Protein AF-A0A3D5EGS4-F1 (afdb_monomer_lite)

Radius of gyration: 18.06 Å; chains: 1; bounding box: 36×27×49 Å

Secondary structure (DSSP, 8-state):
---HHHHHHHHHHHHHHHHHHHHHT-PPPTTSTT-SS-TTHHHHHHHHHHHHHHHHHHHHHHH-PPP--------HHHHHHHHHHHHHT-

Structure (mmCIF, N/CA/C/O backbone):
data_AF-A0A3D5EGS4-F1
#
_entry.id   AF-A0A3D5EGS4-F1
#
loop_
_atom_site.group_PDB
_atom_site.id
_atom_site.type_symbol
_atom_site.label_atom_id
_atom_site.label_alt_id
_atom_site.label_comp_id
_atom_site.label_asym_id
_atom_site.label_entity_id
_atom_site.label_seq_id
_atom_site.pdbx_PDB_ins_code
_atom_site.Cartn_x
_atom_site.Cartn_y
_atom_site.Cartn_z
_atom_site.occupancy
_atom_site.B_iso_or_equiv
_atom_site.auth_seq_id
_atom_site.auth_comp_id
_atom_site.auth_asym_id
_atom_site.auth_atom_id
_atom_site.pdbx_PDB_model_num
ATOM 1 N N . MET A 1 1 ? -21.366 7.590 17.907 1.00 44.94 1 MET A N 1
ATOM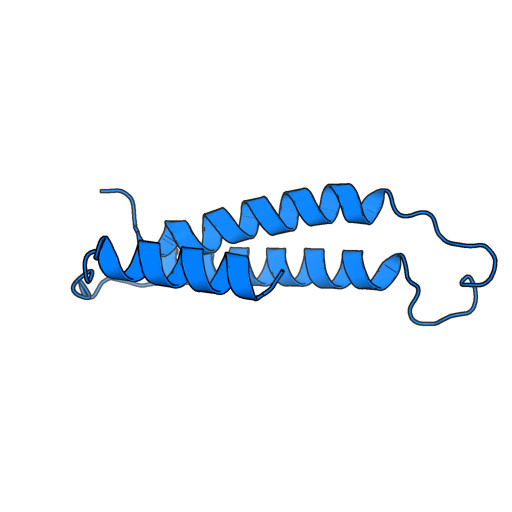 2 C CA . MET A 1 1 ? -20.008 7.395 18.458 1.00 44.94 1 MET A CA 1
ATOM 3 C C . MET A 1 1 ? -19.142 6.959 17.293 1.00 44.94 1 MET A C 1
ATOM 5 O O . MET A 1 1 ? -19.391 5.894 16.751 1.00 44.94 1 MET A O 1
ATOM 9 N N . LEU A 1 2 ? -18.252 7.821 16.796 1.00 53.03 2 LEU A N 1
ATOM 10 C CA . LEU A 1 2 ? -17.354 7.437 15.706 1.00 53.03 2 LEU A CA 1
ATOM 11 C C . LEU A 1 2 ? -16.371 6.410 16.279 1.00 53.03 2 LEU A C 1
ATOM 13 O O . LEU A 1 2 ? -15.686 6.729 17.252 1.00 53.03 2 LEU A O 1
ATOM 17 N N . ASN A 1 3 ? -16.351 5.189 15.737 1.00 67.94 3 ASN A N 1
ATOM 18 C CA . ASN A 1 3 ? -15.428 4.140 16.172 1.00 67.94 3 ASN A CA 1
ATOM 19 C C . ASN A 1 3 ? -14.003 4.626 15.926 1.00 67.94 3 ASN A C 1
ATOM 21 O O . ASN A 1 3 ? -13.481 4.556 14.817 1.00 67.94 3 ASN A O 1
ATOM 25 N N . ARG A 1 4 ? -13.390 5.165 16.976 1.00 70.50 4 ARG A N 1
ATOM 26 C CA . ARG A 1 4 ? -12.061 5.770 16.937 1.00 70.50 4 ARG A CA 1
ATOM 27 C C . ARG A 1 4 ? -11.000 4.786 16.442 1.00 70.50 4 ARG A C 1
ATOM 29 O O . ARG A 1 4 ? -10.056 5.203 15.785 1.00 70.50 4 ARG A O 1
ATOM 36 N N . GLU A 1 5 ? -11.218 3.494 16.677 1.00 77.44 5 GLU A N 1
ATOM 37 C CA . GLU A 1 5 ? -10.384 2.392 16.181 1.00 77.44 5 GLU A CA 1
ATOM 38 C C . GLU A 1 5 ? -10.431 2.234 14.653 1.00 77.44 5 GLU A C 1
ATOM 40 O O . GLU A 1 5 ? -9.455 1.796 14.056 1.00 77.44 5 GLU A O 1
ATOM 45 N N . LEU A 1 6 ? -11.513 2.668 13.995 1.00 82.75 6 LEU A N 1
ATOM 46 C CA . LEU A 1 6 ? -11.631 2.667 12.534 1.00 82.75 6 LEU A CA 1
ATOM 47 C C . LEU A 1 6 ? -11.021 3.917 11.888 1.00 82.75 6 LEU A C 1
ATOM 49 O O . LEU A 1 6 ? -10.749 3.898 10.688 1.00 82.75 6 LEU A O 1
ATOM 53 N N . ILE A 1 7 ? -10.774 4.992 12.649 1.00 87.44 7 ILE A N 1
ATOM 54 C CA . ILE A 1 7 ? -10.215 6.244 12.108 1.00 87.44 7 ILE A CA 1
ATOM 55 C C . ILE A 1 7 ? -8.803 6.017 11.558 1.00 87.44 7 ILE A C 1
ATOM 57 O O . ILE A 1 7 ? -8.494 6.496 10.475 1.00 87.44 7 ILE A O 1
ATOM 61 N N . GLY A 1 8 ? -7.961 5.258 12.266 1.00 87.25 8 GLY A N 1
ATOM 62 C CA . GLY A 1 8 ? -6.608 4.940 11.799 1.00 87.25 8 GLY A CA 1
ATOM 63 C C . GLY A 1 8 ? -6.623 4.174 10.469 1.00 87.25 8 GLY A C 1
ATOM 64 O O . GLY A 1 8 ? -6.156 4.711 9.464 1.00 87.25 8 GLY A O 1
ATOM 65 N N . PRO A 1 9 ? -7.206 2.961 10.424 1.00 90.62 9 PRO A N 1
ATOM 66 C CA . PRO A 1 9 ? -7.267 2.150 9.211 1.00 90.62 9 PRO A CA 1
ATOM 67 C C . PRO A 1 9 ? -7.951 2.853 8.033 1.00 90.62 9 PRO A C 1
ATOM 69 O O . PRO A 1 9 ? -7.500 2.711 6.902 1.00 90.62 9 PRO A O 1
ATOM 72 N N . SER A 1 10 ? -9.005 3.642 8.273 1.00 89.88 10 SER A N 1
ATOM 73 C CA . SER A 1 10 ? -9.677 4.398 7.205 1.00 89.88 10 SER A CA 1
ATOM 74 C C . SER A 1 10 ? -8.825 5.545 6.657 1.00 89.88 10 SER A C 1
ATOM 76 O O . SER A 1 10 ? -8.777 5.729 5.442 1.00 89.88 10 SER A O 1
ATOM 78 N N . LEU A 1 11 ? -8.102 6.278 7.510 1.00 92.56 11 LEU A N 1
ATOM 79 C CA . LEU A 1 11 ? -7.172 7.321 7.070 1.00 92.56 11 LEU A CA 1
ATOM 80 C C . LEU A 1 11 ? -6.044 6.727 6.214 1.00 92.56 11 LEU A C 1
ATOM 82 O O . LEU A 1 11 ? -5.742 7.248 5.140 1.00 92.56 11 LEU A O 1
ATOM 86 N N . PHE A 1 12 ? -5.456 5.613 6.660 1.00 93.75 12 PHE A N 1
ATOM 87 C CA . PHE A 1 12 ? -4.427 4.909 5.893 1.00 93.75 12 PHE A CA 1
ATOM 88 C C . PHE A 1 12 ? -4.974 4.335 4.587 1.00 93.75 12 PHE A C 1
ATOM 90 O O . PHE A 1 12 ? -4.294 4.421 3.569 1.00 93.75 12 PHE A O 1
ATOM 97 N N . LEU A 1 13 ? -6.209 3.828 4.573 1.00 95.00 13 LEU A N 1
ATOM 98 C CA . LEU A 1 13 ? -6.852 3.356 3.349 1.00 95.00 13 LEU A CA 1
ATOM 99 C C . LEU A 1 13 ? -6.966 4.479 2.311 1.00 95.00 13 LEU A C 1
ATOM 101 O O . LEU A 1 13 ? -6.607 4.273 1.153 1.00 95.00 13 LEU A O 1
ATOM 105 N N . VAL A 1 14 ? -7.411 5.672 2.718 1.00 95.75 14 VAL A N 1
ATOM 106 C CA . VAL A 1 14 ? -7.476 6.846 1.831 1.00 95.75 14 VAL A CA 1
ATOM 107 C C . VAL A 1 14 ? -6.084 7.207 1.317 1.00 95.75 14 VAL A C 1
ATOM 109 O O . VAL A 1 14 ? -5.909 7.392 0.114 1.00 95.75 14 VAL A O 1
ATOM 112 N N . LEU A 1 15 ? -5.083 7.248 2.199 1.00 95.44 15 LEU A N 1
ATOM 113 C CA . LEU A 1 15 ? -3.707 7.580 1.833 1.00 95.44 15 LEU A CA 1
ATOM 114 C C . LEU A 1 15 ? -3.124 6.582 0.826 1.00 95.44 15 LEU A C 1
ATOM 116 O O . LEU A 1 15 ? -2.608 6.998 -0.208 1.00 95.44 15 LEU A O 1
ATOM 120 N N . PHE A 1 16 ? -3.244 5.277 1.078 1.00 95.50 16 PHE A N 1
ATOM 121 C CA . PHE A 1 16 ? -2.759 4.247 0.158 1.00 95.50 16 PHE A CA 1
ATOM 122 C C . PHE A 1 16 ? -3.536 4.222 -1.159 1.00 95.50 16 PHE A C 1
ATOM 124 O O . PHE A 1 16 ? -2.948 3.940 -2.199 1.00 95.50 16 PHE A O 1
ATOM 131 N N . THR A 1 17 ? -4.824 4.567 -1.145 1.00 94.75 17 THR A N 1
ATOM 132 C CA . THR A 1 17 ? -5.626 4.693 -2.370 1.00 94.75 17 THR A CA 1
ATOM 133 C C . THR A 1 17 ? -5.145 5.867 -3.222 1.00 94.75 17 THR A C 1
ATOM 135 O O . THR A 1 17 ? -4.914 5.705 -4.418 1.00 94.75 17 THR A O 1
ATOM 138 N N . LEU A 1 18 ? -4.928 7.039 -2.619 1.00 95.94 18 LEU A N 1
ATOM 139 C CA . LEU A 1 18 ? -4.363 8.200 -3.315 1.00 95.94 18 LEU A CA 1
ATOM 140 C C . LEU A 1 18 ? -2.950 7.910 -3.830 1.00 95.94 18 LEU A C 1
ATOM 142 O O . LEU A 1 18 ? -2.626 8.227 -4.972 1.00 95.94 18 LEU A O 1
ATOM 146 N N . TYR A 1 19 ? -2.129 7.255 -3.012 1.00 94.00 19 TYR A N 1
ATOM 147 C CA . TYR A 1 19 ? -0.796 6.825 -3.408 1.00 94.00 19 TYR A CA 1
ATOM 148 C C . TYR A 1 19 ? -0.838 5.844 -4.587 1.00 94.00 19 TYR A C 1
ATOM 150 O O . TYR A 1 19 ? -0.069 6.011 -5.527 1.00 94.00 19 TYR A O 1
ATOM 158 N N . ALA A 1 20 ? -1.770 4.883 -4.601 1.00 93.81 20 ALA A N 1
ATOM 159 C CA . ALA A 1 20 ? -1.963 3.962 -5.722 1.00 93.81 20 ALA A CA 1
ATOM 160 C C . ALA A 1 20 ? -2.294 4.701 -7.026 1.00 93.81 20 ALA A C 1
ATOM 162 O O . ALA A 1 20 ? -1.729 4.369 -8.068 1.00 93.81 20 ALA A O 1
ATOM 163 N N . LEU A 1 21 ? -3.167 5.717 -6.970 1.00 94.12 21 LEU A N 1
ATOM 164 C CA . LEU A 1 21 ? -3.524 6.532 -8.137 1.00 94.12 21 LEU A CA 1
ATOM 165 C C . LEU A 1 21 ? -2.299 7.229 -8.736 1.00 94.12 21 LEU A C 1
ATOM 167 O O . LEU A 1 21 ? -2.116 7.200 -9.950 1.00 94.12 21 LEU A O 1
ATOM 171 N N . VAL A 1 22 ? -1.443 7.810 -7.892 1.00 93.69 22 VAL A N 1
ATOM 172 C CA . VAL A 1 22 ? -0.203 8.468 -8.334 1.00 93.69 22 VAL A CA 1
ATOM 173 C C . VAL A 1 22 ? 0.822 7.440 -8.822 1.00 93.69 22 VAL A C 1
ATOM 175 O O . VAL A 1 22 ? 1.416 7.612 -9.882 1.00 93.69 22 VAL A O 1
ATO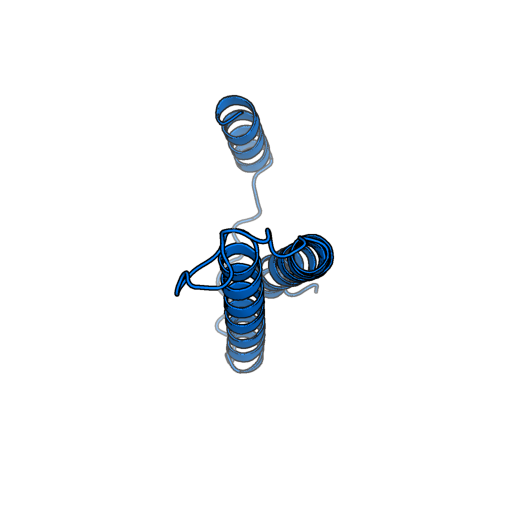M 178 N N . ALA A 1 23 ? 0.995 6.328 -8.106 1.00 92.06 23 ALA A N 1
ATOM 179 C CA . ALA A 1 23 ? 1.915 5.254 -8.479 1.00 92.06 23 ALA A CA 1
ATOM 180 C C . ALA A 1 23 ? 1.574 4.630 -9.842 1.00 92.06 23 ALA A C 1
ATOM 182 O O . ALA A 1 23 ? 2.466 4.199 -10.574 1.00 92.06 23 ALA A O 1
ATOM 183 N N . TRP A 1 24 ? 0.292 4.600 -10.218 1.00 90.75 24 TRP A N 1
ATOM 184 C CA . TRP A 1 24 ? -0.131 4.091 -11.523 1.00 90.75 24 TRP A CA 1
ATOM 185 C C . TRP A 1 24 ? 0.269 4.986 -12.695 1.00 90.75 24 TRP A C 1
ATOM 187 O O . TRP A 1 24 ? 0.373 4.498 -13.819 1.00 90.75 24 TRP A O 1
ATOM 197 N N . GLN A 1 25 ? 0.531 6.266 -12.432 1.00 91.56 25 GLN A N 1
ATOM 198 C CA . GLN A 1 25 ? 0.984 7.227 -13.435 1.00 91.56 25 GLN A CA 1
ATOM 199 C C . GLN A 1 25 ? 2.479 7.102 -13.737 1.00 91.56 25 GLN A C 1
ATOM 201 O O . GLN A 1 25 ? 2.938 7.701 -14.704 1.00 91.56 25 GLN A O 1
ATOM 206 N N . ILE A 1 26 ? 3.239 6.336 -12.941 1.00 87.06 26 ILE A N 1
ATOM 207 C CA . ILE A 1 26 ? 4.676 6.153 -13.157 1.00 87.06 26 ILE A CA 1
ATOM 208 C C . ILE A 1 26 ? 4.874 5.313 -14.429 1.00 87.06 26 ILE A C 1
ATOM 210 O O . ILE A 1 26 ? 4.482 4.134 -14.445 1.00 87.06 26 ILE A O 1
ATOM 214 N N . PRO A 1 27 ? 5.454 5.899 -15.495 1.00 86.88 27 PRO A N 1
ATOM 215 C CA . PRO A 1 27 ? 5.718 5.177 -16.725 1.00 86.88 27 PRO A CA 1
ATOM 216 C C . PRO A 1 27 ? 6.844 4.169 -16.507 1.00 86.88 27 PRO A C 1
ATOM 218 O O . PRO A 1 27 ? 7.746 4.384 -15.697 1.00 86.88 27 PRO A O 1
ATOM 221 N N . LEU A 1 28 ? 6.792 3.068 -17.252 1.00 85.31 28 LEU A N 1
ATOM 222 C CA . LEU A 1 28 ? 7.906 2.134 -17.306 1.00 85.31 28 LEU A CA 1
ATOM 223 C C . LEU A 1 28 ? 9.017 2.754 -18.151 1.00 85.31 28 LEU A C 1
ATOM 225 O O . LEU A 1 28 ? 8.767 3.198 -19.274 1.00 85.31 28 LEU A O 1
ATOM 229 N N . MET A 1 29 ? 10.228 2.804 -17.608 1.00 85.50 29 MET A N 1
ATOM 230 C CA . MET A 1 29 ? 11.368 3.304 -18.360 1.00 85.50 29 MET A CA 1
ATOM 231 C C . MET A 1 29 ? 11.905 2.201 -19.288 1.00 85.50 29 MET A C 1
ATOM 233 O O . MET A 1 29 ? 11.962 1.042 -18.881 1.00 85.50 29 MET A O 1
ATOM 237 N N . PRO A 1 30 ? 12.322 2.529 -20.525 1.00 79.25 30 PRO A N 1
ATOM 238 C CA . PRO A 1 30 ? 12.658 1.539 -21.560 1.00 79.25 30 PRO A CA 1
ATOM 239 C C . PRO A 1 30 ? 13.873 0.653 -21.230 1.00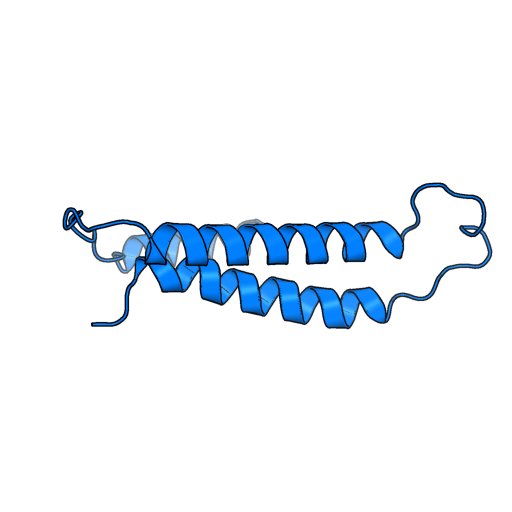 79.25 30 PRO A C 1
ATOM 241 O O . PRO A 1 30 ? 14.114 -0.346 -21.894 1.00 79.25 30 PRO A O 1
ATOM 244 N N . PHE A 1 31 ? 14.650 1.006 -20.208 1.00 82.81 31 PHE A N 1
ATOM 245 C CA . PHE A 1 31 ? 15.776 0.217 -19.705 1.00 82.81 31 PHE A CA 1
ATOM 246 C C . PHE A 1 31 ? 15.388 -0.756 -18.581 1.00 82.81 31 PHE A C 1
ATOM 248 O O . PHE A 1 31 ? 16.168 -1.647 -18.265 1.00 82.81 31 PHE A O 1
ATOM 255 N N . GLU A 1 32 ? 14.188 -0.627 -18.010 1.00 79.19 32 GLU A N 1
ATOM 256 C CA . GLU A 1 32 ? 13.704 -1.469 -16.907 1.00 79.19 32 GLU A CA 1
ATOM 257 C C . GLU A 1 32 ? 12.860 -2.668 -17.394 1.00 79.19 32 GLU A C 1
ATOM 259 O O . GLU A 1 32 ? 12.376 -3.447 -16.579 1.00 79.19 32 GLU A O 1
ATOM 264 N N . GLU A 1 33 ? 12.664 -2.854 -18.708 1.00 74.44 33 GLU A N 1
ATOM 265 C CA . GLU A 1 33 ? 11.783 -3.906 -19.265 1.00 74.44 33 GLU A CA 1
ATOM 266 C C . GLU A 1 33 ? 12.208 -5.340 -18.907 1.00 74.44 33 GLU A C 1
ATOM 268 O O . GLU A 1 33 ? 11.375 -6.245 -18.876 1.00 74.44 33 GLU A O 1
ATOM 273 N N . TYR A 1 34 ? 13.495 -5.544 -18.619 1.00 79.88 34 TYR A N 1
ATOM 274 C CA . TYR A 1 34 ? 14.063 -6.845 -18.253 1.00 79.88 34 TYR A CA 1
ATOM 275 C C . TYR A 1 34 ? 14.333 -6.982 -16.750 1.00 79.88 34 TYR A C 1
ATOM 277 O O . TYR A 1 34 ? 14.825 -8.022 -16.306 1.00 79.88 34 TYR A O 1
ATOM 285 N N . GLU A 1 35 ? 14.031 -5.955 -15.956 1.00 82.12 35 GLU A N 1
ATOM 286 C CA . GLU A 1 35 ? 14.203 -6.008 -14.509 1.00 82.12 35 GLU A CA 1
ATOM 287 C C . GLU A 1 35 ? 13.002 -6.699 -13.855 1.00 82.12 35 GLU A C 1
ATOM 289 O O . GLU A 1 35 ? 11.842 -6.414 -14.151 1.00 82.12 35 GLU A O 1
ATOM 294 N N . SER A 1 36 ? 13.266 -7.607 -12.912 1.00 78.75 36 SER A N 1
ATOM 295 C CA . SER A 1 36 ? 12.207 -8.290 -12.153 1.00 78.75 36 SER A CA 1
ATOM 296 C C . SER A 1 36 ? 11.391 -7.334 -11.279 1.00 78.75 36 SER A C 1
ATOM 298 O O . SER A 1 36 ? 10.269 -7.649 -10.887 1.00 78.75 36 SER A O 1
ATOM 300 N N . VAL A 1 37 ? 11.987 -6.197 -10.919 1.00 81.75 37 VAL A N 1
ATOM 301 C CA . VAL A 1 37 ? 11.427 -5.184 -10.033 1.00 81.75 37 VAL A CA 1
ATOM 302 C C . VAL A 1 37 ? 11.871 -3.826 -10.555 1.00 81.75 37 VAL A C 1
ATOM 304 O O . VAL A 1 37 ? 13.051 -3.510 -10.508 1.00 81.75 37 VAL A O 1
ATOM 307 N N . THR A 1 38 ? 10.919 -3.035 -11.029 1.00 84.94 38 THR A N 1
ATOM 308 C CA . THR A 1 38 ? 11.165 -1.728 -11.647 1.00 84.94 38 THR A CA 1
ATOM 309 C C . THR A 1 38 ? 10.741 -0.590 -10.731 1.00 84.94 38 THR A C 1
ATOM 311 O O . THR A 1 38 ? 9.888 -0.777 -9.844 1.00 84.94 38 THR A O 1
ATOM 314 N N . SER A 1 39 ? 11.245 0.615 -11.001 1.00 82.19 39 SER A N 1
ATOM 315 C CA . SER A 1 39 ? 10.852 1.844 -10.301 1.00 82.19 39 SER A CA 1
ATOM 316 C C . SER A 1 39 ? 9.340 2.093 -10.346 1.00 82.19 39 SER A C 1
ATOM 318 O O . SER A 1 39 ? 8.776 2.689 -9.430 1.00 82.19 39 SER A O 1
ATOM 320 N N . ALA A 1 40 ? 8.656 1.590 -11.379 1.00 86.56 40 ALA A N 1
ATOM 321 C CA . ALA A 1 40 ? 7.204 1.668 -11.504 1.00 86.56 40 ALA A CA 1
ATOM 322 C C . ALA A 1 40 ? 6.461 0.575 -10.713 1.00 86.56 40 ALA A C 1
ATOM 324 O O . ALA A 1 40 ? 5.354 0.813 -10.229 1.00 86.56 40 ALA A O 1
ATOM 325 N N . THR A 1 41 ? 7.017 -0.633 -10.589 1.00 88.81 41 THR A N 1
ATOM 326 C CA . THR A 1 41 ? 6.334 -1.759 -9.919 1.00 88.81 41 THR A CA 1
ATOM 327 C C . THR A 1 41 ? 6.361 -1.678 -8.397 1.00 88.81 41 THR A C 1
ATOM 329 O O . THR A 1 41 ? 5.346 -1.979 -7.769 1.00 88.81 41 THR A O 1
ATOM 332 N N . LEU A 1 42 ? 7.468 -1.231 -7.794 1.00 88.94 42 LEU A N 1
ATOM 333 C CA . LEU A 1 42 ? 7.607 -1.176 -6.334 1.00 88.94 42 LEU A CA 1
ATOM 334 C C . LEU A 1 42 ? 6.523 -0.312 -5.673 1.00 88.94 42 LEU A C 1
ATOM 336 O O . LEU A 1 42 ? 5.809 -0.830 -4.810 1.00 88.94 42 LEU A O 1
ATOM 340 N N . PRO A 1 43 ? 6.309 0.951 -6.097 1.00 91.44 43 PRO A N 1
ATOM 341 C CA . PRO A 1 43 ? 5.231 1.785 -5.573 1.00 91.44 43 PRO A CA 1
ATOM 342 C C . PRO A 1 43 ? 3.856 1.118 -5.661 1.00 91.44 43 PRO A C 1
ATOM 344 O O . PRO A 1 43 ? 3.083 1.154 -4.706 1.00 91.44 43 PRO A O 1
ATOM 347 N N . LYS A 1 44 ? 3.559 0.449 -6.783 1.00 92.00 44 LYS A N 1
ATOM 348 C CA . LYS A 1 44 ? 2.271 -0.223 -7.012 1.00 92.00 44 LYS A CA 1
ATOM 349 C C . LYS A 1 44 ? 2.073 -1.391 -6.044 1.00 92.00 44 LYS A C 1
ATOM 351 O O . LYS A 1 44 ? 1.002 -1.513 -5.453 1.00 92.00 44 LYS A O 1
ATOM 356 N N . VAL A 1 45 ? 3.104 -2.211 -5.834 1.00 93.19 45 VAL A N 1
ATOM 357 C CA . VAL A 1 45 ? 3.061 -3.348 -4.900 1.00 93.19 45 VAL A CA 1
ATOM 358 C C . VAL A 1 45 ? 2.851 -2.869 -3.465 1.00 93.19 45 VAL A C 1
ATOM 360 O O . VAL A 1 45 ? 1.958 -3.376 -2.783 1.00 93.19 45 VAL A O 1
ATOM 363 N N . TYR A 1 46 ? 3.602 -1.859 -3.015 1.00 92.81 46 TYR A N 1
ATOM 364 C CA . TYR A 1 46 ? 3.431 -1.299 -1.671 1.00 92.81 46 TYR A CA 1
ATOM 365 C C . TYR A 1 46 ? 2.048 -0.676 -1.473 1.00 92.81 46 TYR A C 1
ATOM 367 O O . TYR A 1 46 ? 1.442 -0.859 -0.417 1.00 92.81 46 TYR A O 1
ATOM 375 N N . ALA A 1 47 ? 1.521 0.009 -2.491 1.00 94.62 47 ALA A N 1
ATOM 376 C CA . ALA A 1 47 ? 0.184 0.586 -2.443 1.00 94.62 47 ALA A CA 1
ATOM 377 C C . ALA A 1 47 ? -0.893 -0.492 -2.260 1.00 94.62 47 ALA A C 1
ATOM 379 O O . ALA A 1 47 ? -1.721 -0.398 -1.353 1.00 94.62 47 ALA A O 1
ATOM 380 N N . VAL A 1 48 ? -0.851 -1.547 -3.079 1.00 94.81 48 VAL A N 1
ATOM 381 C CA . VAL A 1 48 ? -1.805 -2.665 -3.013 1.00 94.81 48 VAL A CA 1
ATOM 382 C C . VAL A 1 48 ? -1.702 -3.390 -1.675 1.00 94.81 48 VAL A C 1
ATOM 384 O O . VAL A 1 48 ? -2.723 -3.646 -1.038 1.00 94.81 48 VAL A O 1
ATOM 387 N N . PHE A 1 49 ? -0.485 -3.676 -1.211 1.00 96.12 49 PHE A N 1
ATOM 388 C CA . PHE A 1 49 ? -0.273 -4.321 0.080 1.00 96.12 49 PHE A CA 1
ATOM 389 C C . PHE A 1 49 ? -0.842 -3.482 1.233 1.00 96.12 49 PHE A C 1
ATOM 391 O O . PHE A 1 49 ? -1.568 -4.005 2.079 1.00 96.12 49 PHE A O 1
ATOM 398 N N . GLY A 1 50 ? -0.593 -2.169 1.228 1.00 93.25 50 GLY A N 1
ATOM 399 C CA . GLY A 1 50 ? -1.146 -1.239 2.212 1.00 93.25 50 GLY A CA 1
ATOM 400 C C . GLY A 1 50 ? -2.675 -1.224 2.225 1.00 93.25 50 GLY A C 1
ATOM 401 O O . GLY A 1 50 ? -3.279 -1.304 3.297 1.00 93.25 50 GLY A O 1
ATOM 402 N N . ILE A 1 51 ? -3.314 -1.206 1.049 1.00 96.00 51 ILE A N 1
ATOM 403 C CA . ILE A 1 51 ? -4.778 -1.291 0.918 1.00 96.00 51 ILE A CA 1
ATOM 404 C C . ILE A 1 51 ? -5.298 -2.598 1.523 1.00 96.00 51 ILE A C 1
ATOM 406 O O . ILE A 1 51 ? -6.221 -2.563 2.337 1.00 96.00 51 ILE A O 1
ATOM 410 N N . VAL A 1 52 ? -4.697 -3.741 1.177 1.00 96.75 52 VAL A N 1
ATOM 411 C CA . VAL A 1 52 ? -5.108 -5.058 1.693 1.00 96.75 52 VAL A CA 1
ATOM 412 C C . VAL A 1 52 ? -5.022 -5.099 3.218 1.00 96.75 52 VAL A C 1
ATOM 414 O O . VAL A 1 52 ? -5.985 -5.492 3.874 1.00 96.75 52 VAL A O 1
ATOM 417 N N . VAL A 1 53 ? -3.914 -4.637 3.801 1.00 95.00 53 VAL A N 1
ATOM 418 C CA . VAL A 1 53 ? -3.741 -4.594 5.262 1.00 95.00 53 VAL A CA 1
ATOM 419 C C . VAL A 1 53 ? -4.778 -3.679 5.922 1.00 95.00 53 VAL A C 1
ATOM 421 O O . VAL A 1 53 ? -5.349 -4.049 6.950 1.00 95.00 53 VAL A O 1
ATOM 424 N N . CYS A 1 54 ? -5.084 -2.521 5.330 1.00 94.62 54 CYS A N 1
ATOM 425 C CA . CYS A 1 54 ? -6.116 -1.619 5.849 1.00 94.62 54 CYS A CA 1
ATOM 426 C C . CYS A 1 54 ? -7.505 -2.268 5.820 1.00 94.62 54 CYS A C 1
ATOM 428 O O . CYS A 1 54 ? -8.229 -2.207 6.812 1.00 94.62 54 CYS A O 1
ATOM 430 N N . VAL A 1 55 ? -7.863 -2.931 4.718 1.00 93.56 55 VAL A N 1
ATOM 431 C CA . VAL A 1 55 ? -9.141 -3.648 4.582 1.00 93.56 55 VAL A CA 1
ATOM 432 C C . VAL A 1 55 ? -9.243 -4.775 5.608 1.00 93.56 55 VAL A C 1
ATOM 434 O O . VAL A 1 55 ? -10.267 -4.892 6.281 1.00 93.56 55 VAL A O 1
ATOM 437 N N . LEU A 1 56 ? -8.178 -5.559 5.793 1.00 93.12 56 LEU A N 1
ATOM 438 C CA . LEU A 1 56 ? -8.126 -6.610 6.811 1.00 93.12 56 LEU A CA 1
ATOM 439 C C . LEU A 1 56 ? -8.258 -6.040 8.228 1.00 93.12 56 LEU A C 1
ATOM 441 O O . LEU A 1 56 ? -8.984 -6.601 9.043 1.00 93.12 56 LEU A O 1
ATOM 445 N N . SER A 1 57 ? -7.614 -4.909 8.523 1.00 89.88 57 SER A N 1
ATOM 446 C CA . SER A 1 57 ? -7.710 -4.240 9.826 1.00 89.88 57 SER A CA 1
ATOM 447 C C . SER A 1 57 ? -9.118 -3.711 10.109 1.00 89.88 57 SER A C 1
ATOM 449 O O . SER A 1 57 ? -9.630 -3.873 11.220 1.00 89.88 57 SER A O 1
ATOM 451 N N . ILE A 1 58 ? -9.776 -3.124 9.104 1.00 89.88 58 ILE A N 1
ATOM 452 C CA . ILE A 1 58 ? -11.181 -2.708 9.198 1.00 89.88 58 ILE A CA 1
ATOM 453 C C . ILE A 1 58 ? -12.061 -3.937 9.435 1.00 89.88 58 ILE A C 1
ATOM 455 O O . ILE A 1 58 ? -12.845 -3.943 10.379 1.00 89.88 58 ILE A O 1
ATOM 459 N N . GLY A 1 59 ? -11.893 -4.998 8.641 1.00 88.25 59 GLY A N 1
ATOM 460 C CA . GLY A 1 59 ? -12.639 -6.249 8.793 1.00 88.25 59 GLY A CA 1
ATOM 461 C C . GLY A 1 59 ? -12.472 -6.877 10.179 1.00 88.25 59 GLY A C 1
ATOM 462 O O . GLY A 1 59 ? -13.460 -7.244 10.810 1.00 88.25 59 GLY A O 1
ATOM 463 N N . ALA A 1 60 ? -11.246 -6.925 10.701 1.00 87.38 60 ALA A N 1
ATOM 464 C CA . ALA A 1 60 ? -10.959 -7.423 12.044 1.00 87.38 60 ALA A CA 1
ATOM 465 C C . ALA A 1 60 ? -11.636 -6.578 13.135 1.00 87.38 60 ALA A C 1
ATOM 467 O O . ALA A 1 60 ? -12.215 -7.135 14.065 1.00 87.38 60 ALA A O 1
ATOM 468 N N . ASN A 1 61 ? -11.627 -5.247 13.004 1.00 84.75 61 AS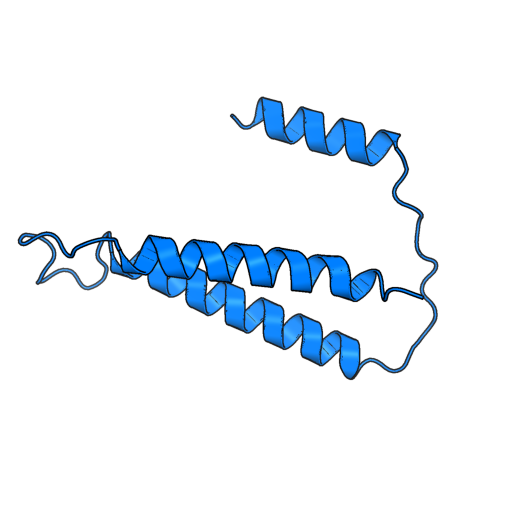N A N 1
ATOM 469 C CA . ASN A 1 61 ? -12.334 -4.350 13.924 1.00 84.75 61 ASN A CA 1
ATOM 470 C C . ASN A 1 61 ? -13.856 -4.528 13.875 1.00 84.75 61 ASN A C 1
ATOM 472 O O . ASN A 1 61 ? -14.511 -4.438 14.908 1.00 84.75 61 ASN A O 1
ATOM 476 N N . LEU A 1 62 ? -14.425 -4.794 12.696 1.00 83.25 62 LEU A N 1
ATOM 477 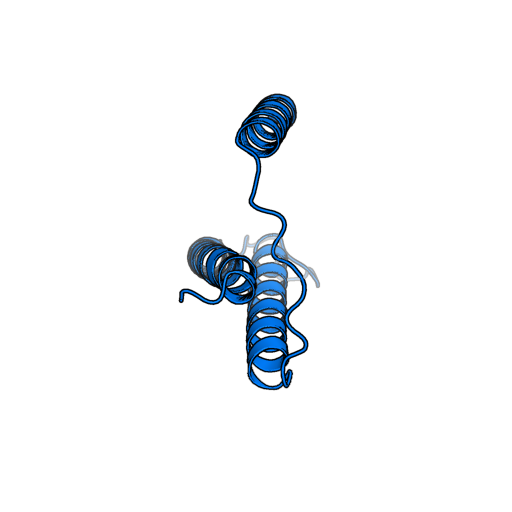C CA . LEU A 1 62 ? -15.862 -5.047 12.545 1.00 83.25 62 LEU A CA 1
ATOM 478 C C . LEU A 1 62 ? -16.286 -6.402 13.134 1.00 83.25 62 LEU A C 1
ATOM 480 O O . LEU A 1 62 ? -17.415 -6.535 13.599 1.00 83.25 62 LEU A O 1
ATOM 484 N N . LEU A 1 63 ? -15.392 -7.396 13.126 1.00 84.62 63 LEU A N 1
ATOM 485 C CA . LEU A 1 63 ? -15.630 -8.733 13.685 1.00 84.62 63 LEU A CA 1
ATOM 486 C C . LEU A 1 63 ? -15.345 -8.825 15.195 1.00 84.62 63 LEU A C 1
ATOM 488 O O . LEU A 1 63 ? -15.820 -9.754 15.852 1.00 84.62 63 LEU A O 1
ATOM 492 N N . LYS A 1 64 ? -14.581 -7.884 15.765 1.00 77.81 64 LYS A N 1
ATOM 493 C CA . LYS A 1 64 ? -14.245 -7.852 17.194 1.00 77.81 64 LYS A CA 1
ATOM 494 C C . LYS A 1 64 ? -15.496 -7.508 18.017 1.00 77.81 64 LYS A C 1
ATOM 496 O O . LYS A 1 64 ? -15.966 -6.374 18.016 1.00 77.81 64 LYS A O 1
ATOM 501 N N . GLN A 1 65 ? -16.031 -8.485 18.754 1.0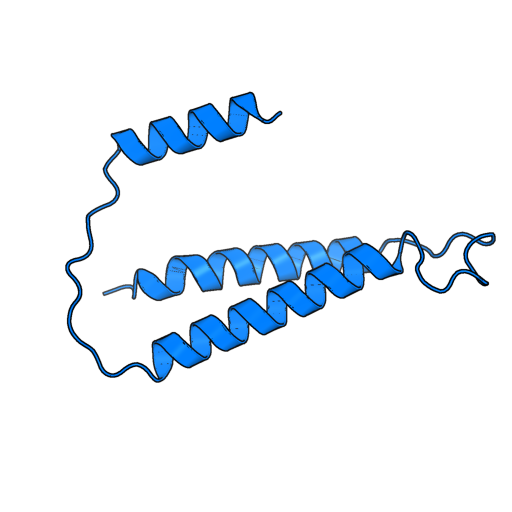0 55.41 65 GLN A N 1
ATOM 502 C CA . GLN A 1 65 ? -17.037 -8.233 19.791 1.00 55.41 65 GLN A CA 1
ATOM 503 C C . GLN A 1 65 ? -16.362 -7.529 20.976 1.00 55.41 65 GLN A C 1
ATOM 505 O O . GLN A 1 65 ? -15.323 -7.972 21.464 1.00 55.41 65 GLN A O 1
ATOM 510 N N . ALA A 1 66 ? -16.922 -6.392 21.386 1.00 54.69 66 ALA A N 1
ATOM 511 C CA . ALA A 1 66 ? -16.286 -5.443 22.290 1.00 54.69 66 ALA A CA 1
ATOM 512 C C . ALA A 1 66 ? -15.930 -6.032 23.669 1.00 54.69 66 ALA A C 1
ATOM 514 O O . ALA A 1 66 ? -16.813 -6.494 24.391 1.00 54.69 66 ALA A O 1
ATOM 515 N N . PRO A 1 67 ? -14.695 -5.801 24.136 1.00 50.00 67 PRO A N 1
ATOM 516 C CA . PRO A 1 67 ? -14.480 -5.191 25.428 1.00 50.00 67 PRO A CA 1
ATOM 517 C C . PRO A 1 67 ? -14.145 -3.718 25.190 1.00 50.00 67 PRO A C 1
ATOM 519 O O . PRO A 1 67 ? -13.286 -3.379 24.380 1.00 50.00 67 PRO A O 1
ATOM 522 N N . THR A 1 68 ? -14.866 -2.837 25.876 1.00 51.81 68 THR A N 1
ATOM 523 C CA . THR A 1 68 ? -14.644 -1.390 25.880 1.00 51.81 68 THR A CA 1
ATOM 524 C C . THR A 1 68 ? -13.259 -1.091 26.453 1.00 51.81 68 THR A C 1
ATOM 526 O O . THR A 1 68 ? -13.108 -0.867 27.654 1.00 51.81 68 THR A O 1
ATOM 529 N N . GLU A 1 69 ? -12.226 -1.117 25.614 1.00 49.66 69 GLU A N 1
ATOM 530 C CA . GLU A 1 69 ? -10.915 -0.614 25.992 1.00 49.66 69 GLU A CA 1
ATOM 531 C C . GLU A 1 69 ? -11.017 0.905 26.130 1.00 49.66 69 GLU A C 1
ATOM 533 O O . GLU A 1 69 ? -11.556 1.614 25.275 1.00 49.66 69 GLU A O 1
ATOM 538 N N . LYS A 1 70 ? -10.589 1.401 27.292 1.00 45.00 70 LYS A N 1
ATOM 539 C CA . LYS A 1 70 ? -10.673 2.811 27.659 1.00 45.00 70 LYS A CA 1
ATOM 540 C C . LYS A 1 70 ? -9.866 3.614 26.647 1.00 45.00 70 LYS A C 1
ATOM 542 O O . LYS A 1 70 ? -8.643 3.621 26.695 1.00 45.00 70 LYS A O 1
ATOM 547 N N . ALA A 1 71 ? -10.575 4.295 25.752 1.00 49.28 71 ALA A N 1
ATOM 548 C CA . ALA A 1 71 ? -9.998 5.234 24.811 1.00 49.28 71 ALA A CA 1
ATOM 549 C C . ALA A 1 71 ? -9.222 6.306 25.584 1.00 49.28 71 ALA A C 1
ATOM 551 O O . ALA A 1 71 ? -9.807 7.247 26.127 1.00 49.28 71 ALA A O 1
ATOM 552 N N . GLU A 1 72 ? -7.900 6.167 25.631 1.00 52.41 72 GLU A N 1
ATOM 553 C CA . GLU A 1 72 ? -7.024 7.224 26.099 1.00 52.41 72 GLU A CA 1
ATOM 554 C C . GLU A 1 72 ? -7.172 8.385 25.107 1.00 52.41 72 GLU A C 1
ATOM 556 O O . GLU A 1 72 ? -6.810 8.320 23.927 1.00 52.41 72 GLU A O 1
ATOM 561 N N . LEU A 1 73 ? -7.865 9.431 25.553 1.00 55.19 73 LEU A N 1
ATOM 562 C CA . LEU A 1 73 ? -8.094 10.637 24.777 1.00 55.19 73 LEU A CA 1
ATOM 563 C C . LEU A 1 73 ? -6.735 11.204 24.362 1.00 55.19 73 LEU A C 1
ATOM 565 O O . LEU A 1 73 ? -5.997 11.665 25.222 1.00 55.19 73 LEU A O 1
ATOM 569 N N . LEU A 1 74 ? -6.432 11.171 23.053 1.00 58.59 74 LEU A N 1
ATOM 570 C CA . LEU A 1 74 ? -5.342 11.925 22.408 1.00 58.59 74 LEU A CA 1
ATOM 571 C C . LEU A 1 74 ? -5.181 13.285 23.090 1.00 58.59 74 LEU A C 1
ATOM 573 O O . LEU A 1 74 ? -5.914 14.236 22.812 1.00 58.59 74 LEU A O 1
ATOM 577 N N . SER A 1 75 ? -4.221 13.345 24.005 1.00 62.38 75 SER A N 1
ATOM 578 C CA . SER A 1 75 ? -3.834 14.565 24.680 1.00 62.38 75 SER A CA 1
ATOM 579 C C . SER A 1 75 ? -3.248 15.502 23.631 1.00 62.38 75 SER A C 1
ATOM 581 O O . SER A 1 75 ? -2.419 15.087 22.816 1.00 62.38 75 SER A O 1
ATOM 583 N N . LYS A 1 76 ? -3.647 16.781 23.655 1.00 68.25 76 LYS A N 1
ATOM 584 C CA . LYS A 1 76 ? -3.081 17.832 22.787 1.00 68.25 76 LYS A CA 1
ATOM 585 C C . LYS A 1 76 ? -1.545 17.853 22.820 1.00 68.25 76 LYS A C 1
ATOM 587 O O . LYS A 1 76 ? -0.925 18.198 21.819 1.00 68.25 76 LYS A O 1
ATOM 592 N N . GLY A 1 77 ? -0.938 17.438 23.936 1.00 72.44 77 GLY A N 1
ATOM 593 C CA . GLY A 1 77 ? 0.514 17.318 24.068 1.00 72.44 77 GLY A CA 1
ATOM 594 C C . GLY A 1 77 ? 1.124 16.219 23.193 1.00 72.44 77 GLY A C 1
ATOM 595 O O . GLY A 1 77 ? 2.196 16.423 22.628 1.00 72.44 77 GLY A O 1
ATOM 596 N N . ASN A 1 78 ? 0.434 15.090 23.015 1.00 74.94 78 ASN A N 1
ATOM 597 C CA . ASN A 1 78 ? 0.903 14.010 22.142 1.00 74.94 78 ASN A CA 1
ATOM 598 C C . ASN A 1 78 ? 0.796 14.422 20.671 1.00 74.94 78 ASN A C 1
ATOM 600 O O . ASN A 1 78 ? 1.721 14.174 19.908 1.00 74.94 78 ASN A O 1
ATOM 604 N N . LEU A 1 79 ? -0.268 15.142 20.300 1.00 79.88 79 LEU A N 1
ATOM 605 C CA . LEU A 1 79 ? -0.446 15.666 18.944 1.00 79.88 79 LEU A CA 1
ATOM 606 C C . LEU A 1 79 ? 0.659 16.666 18.560 1.00 79.88 79 LEU A C 1
ATOM 608 O O . LEU A 1 79 ? 1.227 16.570 17.474 1.00 79.88 79 LEU A O 1
ATOM 612 N N . LEU A 1 80 ? 1.007 17.585 19.469 1.00 82.81 80 LEU A N 1
ATOM 613 C CA . LEU A 1 80 ? 2.095 18.548 19.264 1.00 82.81 80 LEU A CA 1
ATOM 614 C C . LEU A 1 80 ? 3.452 17.843 19.098 1.00 82.81 80 LEU A C 1
ATOM 616 O O . LEU A 1 80 ? 4.239 18.213 18.232 1.00 82.81 80 LEU A O 1
ATOM 620 N N . ARG A 1 81 ? 3.715 16.806 19.904 1.00 78.75 81 ARG A N 1
ATOM 621 C CA . ARG A 1 81 ? 4.953 16.013 19.834 1.00 78.75 81 ARG A CA 1
ATOM 622 C C . ARG A 1 81 ? 5.063 15.225 18.531 1.00 78.75 81 ARG A C 1
ATOM 624 O O . ARG A 1 81 ? 6.129 15.223 17.926 1.00 78.75 81 ARG A O 1
ATOM 631 N N . THR A 1 82 ? 3.976 14.605 18.072 1.00 79.81 82 THR A N 1
ATOM 632 C CA . THR A 1 82 ? 3.951 13.914 16.774 1.00 79.81 82 THR A CA 1
ATOM 633 C C . THR A 1 82 ? 4.188 14.888 15.623 1.00 79.81 82 THR A C 1
ATOM 635 O O . THR A 1 82 ? 4.954 14.579 14.717 1.00 79.81 82 THR A O 1
ATOM 638 N N . PHE A 1 83 ? 3.592 16.081 15.677 1.00 83.44 83 PHE A N 1
ATOM 639 C CA . PHE A 1 83 ? 3.798 17.102 14.651 1.00 83.44 83 PHE A CA 1
ATOM 640 C C . PHE A 1 83 ? 5.246 17.616 14.626 1.00 83.44 83 PHE A C 1
ATOM 642 O O . PHE A 1 83 ? 5.837 17.733 13.558 1.00 83.44 83 PHE A O 1
ATOM 649 N N . ALA A 1 84 ? 5.851 17.852 15.795 1.00 85.56 84 ALA A N 1
ATOM 650 C CA . ALA A 1 84 ? 7.253 18.257 15.899 1.00 85.56 84 ALA A CA 1
ATOM 651 C C . ALA A 1 84 ? 8.220 17.193 15.350 1.00 85.56 84 ALA A C 1
ATOM 653 O O . ALA A 1 84 ? 9.171 17.533 14.654 1.00 85.56 84 ALA A O 1
ATOM 654 N N . LEU A 1 85 ? 7.960 15.908 15.621 1.00 82.19 85 LEU A N 1
ATOM 655 C CA . LEU A 1 85 ? 8.754 14.806 15.070 1.00 82.19 85 LEU A CA 1
ATOM 656 C C . LEU A 1 85 ? 8.619 14.697 13.547 1.00 82.19 85 LEU A C 1
ATOM 658 O O . LEU A 1 85 ? 9.616 14.464 12.874 1.00 82.19 85 LEU A O 1
ATOM 662 N N . LEU A 1 86 ? 7.417 14.909 13.003 1.00 79.88 86 LEU A N 1
ATOM 663 C CA . LEU A 1 86 ? 7.184 14.919 11.556 1.00 79.88 86 LEU A CA 1
ATOM 664 C C . LEU A 1 86 ? 7.963 16.032 10.850 1.00 79.88 86 LEU A C 1
ATOM 666 O O . LEU A 1 86 ? 8.531 15.784 9.795 1.00 79.88 86 LEU A O 1
ATOM 670 N N . VAL A 1 87 ? 8.020 17.230 11.440 1.00 82.88 87 VAL A N 1
ATOM 671 C CA . VAL A 1 87 ? 8.820 18.346 10.907 1.00 82.88 87 VAL A CA 1
ATOM 672 C C . VAL A 1 87 ? 10.317 18.045 10.968 1.00 82.88 87 VAL A C 1
ATOM 674 O O . VAL A 1 87 ? 11.043 18.448 10.074 1.00 82.88 87 VAL A O 1
ATOM 677 N N . LEU A 1 88 ? 10.781 17.334 11.998 1.00 85.31 88 LEU A N 1
ATOM 678 C CA . LEU A 1 88 ? 12.198 16.999 12.174 1.00 85.31 88 LEU A CA 1
ATOM 679 C C . LEU A 1 88 ? 12.673 15.849 11.266 1.00 85.31 88 LEU A C 1
ATOM 681 O O . LEU A 1 88 ? 13.872 15.698 11.060 1.00 85.31 88 LEU A O 1
ATOM 685 N N . MET A 1 89 ? 11.751 15.024 10.753 1.00 72.44 89 MET A N 1
ATOM 686 C CA . MET A 1 89 ? 12.053 13.956 9.787 1.00 72.44 89 MET A CA 1
ATOM 687 C C . MET A 1 89 ? 12.155 14.446 8.331 1.00 72.44 89 MET A C 1
ATOM 689 O O . MET A 1 89 ? 12.530 13.648 7.472 1.00 72.44 89 MET A O 1
ATOM 693 N N . VAL A 1 90 ? 11.809 15.709 8.055 1.00 52.84 90 VAL A N 1
ATOM 694 C CA . VAL A 1 90 ? 11.980 16.378 6.750 1.00 52.84 90 VAL A CA 1
ATOM 695 C C . VAL A 1 90 ? 13.306 17.126 6.738 1.00 52.84 90 VAL A C 1
ATOM 697 O O . VAL A 1 90 ? 14.005 17.035 5.706 1.00 52.84 90 VAL A O 1
#

Foldseek 3Di:
DPPPQLVVLVVQLVVLVVQLVVLCPDDFDPVCPPPPDGPSRVSNVVSVVSNVVSVVSNVVVVPDDDDPDPPPPPDPVNVVVVVVVVVVVD

pLDDT: mean 81.38, std 14.22, range [44.94, 96.75]

Sequence (90 aa):
MLNRELIGPSLFLVLFTLYALVAWQIPLMPFEEYESVTSATLPKVYAVFGIVVCVLSIGANLLKQAPTEKAELLSKGNLLRTFALLVLMV